Protein AF-X1BYQ6-F1 (afdb_monomer_lite)

Organism: NCBI:txid412755

Foldseek 3Di:
DWDKDKDFPDKDQDCPDPVSPPDIGTDMDIDTPDLPDADPPPPPDHDHDDDLVVLVVCLVVDDDVSVVCNVPPD

Secondary structure (DSSP, 8-state):
-PPEEEEEEEEE---SSTTGGG--EEEEEEEES------S-TTT-------HHHHHHHGGGS-HHHHHHHHHH-

Sequence (74 aa):
RGKLKSKIIGCINDDFDDVGKVHFGIIYLIEIESSDIEVREKSKMEGKLVNKKELLRYKNKMERWSQIMIANLL

Radius of gyration: 14.3 Å; chains: 1; bounding box: 26×25×37 Å

Structure (mmCIF, N/CA/C/O backbone):
data_AF-X1BYQ6-F1
#
_entry.id   AF-X1BYQ6-F1
#
loop_
_atom_site.group_PDB
_atom_site.id
_atom_site.type_symbol
_atom_site.label_atom_id
_atom_site.label_alt_id
_atom_site.label_comp_id
_atom_site.label_asym_id
_atom_site.label_entity_id
_atom_site.label_seq_id
_atom_site.pdbx_PDB_ins_code
_atom_site.Cartn_x
_atom_site.Cartn_y
_atom_site.Cartn_z
_atom_site.occupancy
_atom_site.B_iso_or_equiv
_atom_site.auth_seq_id
_atom_site.auth_comp_id
_atom_site.auth_asym_id
_atom_site.auth_atom_id
_atom_site.pdbx_PDB_model_num
ATOM 1 N N . ARG A 1 1 ? -6.431 -4.716 23.533 1.00 55.62 1 ARG A N 1
ATOM 2 C CA . ARG A 1 1 ? -5.861 -4.836 22.168 1.00 55.62 1 ARG A CA 1
ATOM 3 C C . ARG A 1 1 ? -6.959 -5.435 21.297 1.00 55.62 1 ARG A C 1
ATOM 5 O O . ARG A 1 1 ? -7.369 -6.546 21.602 1.00 55.62 1 ARG A O 1
ATOM 12 N N . GLY A 1 2 ? -7.529 -4.656 20.372 1.00 62.72 2 GLY A N 1
ATOM 13 C CA . GLY A 1 2 ? -8.698 -5.063 19.574 1.00 62.72 2 GLY A CA 1
ATOM 14 C C . GLY A 1 2 ? -8.404 -6.252 18.660 1.00 62.72 2 GLY A C 1
ATOM 15 O O . GLY A 1 2 ? -7.236 -6.581 18.427 1.00 62.72 2 GLY A O 1
ATOM 16 N N . LYS A 1 3 ? -9.449 -6.915 18.161 1.00 76.25 3 LYS A N 1
ATOM 17 C CA . LYS A 1 3 ? -9.274 -7.999 17.188 1.00 76.25 3 LYS A CA 1
ATOM 18 C C . LYS A 1 3 ? -8.863 -7.404 15.843 1.00 76.25 3 LYS A C 1
ATOM 20 O O . LYS A 1 3 ? -9.529 -6.519 15.317 1.00 76.25 3 LYS A O 1
ATOM 25 N N . LEU A 1 4 ? -7.773 -7.922 15.287 1.00 86.69 4 LEU A N 1
ATOM 26 C CA . LEU A 1 4 ? -7.356 -7.658 13.915 1.00 86.69 4 LEU A CA 1
A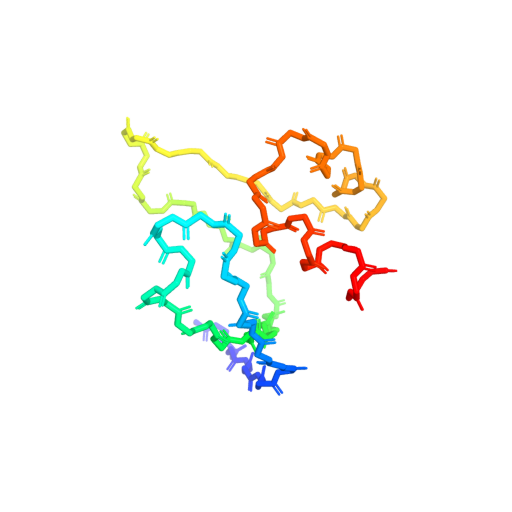TOM 27 C C . LEU A 1 4 ? -7.831 -8.819 13.045 1.00 86.69 4 LEU A C 1
ATOM 29 O O . LEU A 1 4 ? -7.567 -9.979 13.369 1.00 86.69 4 LEU A O 1
ATOM 33 N N . LYS A 1 5 ? -8.518 -8.515 11.946 1.00 93.44 5 LYS A N 1
ATOM 34 C CA . LYS A 1 5 ? -8.830 -9.492 10.899 1.00 93.44 5 LYS A CA 1
ATOM 35 C C . LYS A 1 5 ? -8.002 -9.168 9.667 1.00 93.44 5 LYS A C 1
ATOM 37 O O . LYS A 1 5 ? -7.860 -8.003 9.307 1.00 93.44 5 LYS A O 1
ATOM 42 N N . SER A 1 6 ? -7.461 -10.194 9.024 1.00 94.88 6 SER A N 1
ATOM 43 C CA . SER A 1 6 ? -6.749 -10.052 7.759 1.00 94.88 6 SER A CA 1
ATOM 44 C C . SER A 1 6 ? -7.325 -11.000 6.715 1.00 94.88 6 SER A C 1
ATOM 46 O O . SER A 1 6 ? -7.751 -12.115 7.024 1.00 94.88 6 SER A O 1
ATOM 48 N N . LYS A 1 7 ? -7.350 -10.546 5.464 1.00 96.00 7 LYS A N 1
ATOM 49 C CA . LYS A 1 7 ? -7.773 -11.339 4.309 1.00 96.00 7 LYS A CA 1
ATOM 50 C C . LYS A 1 7 ? -6.831 -11.083 3.142 1.00 96.00 7 LYS A C 1
ATOM 52 O O . LYS A 1 7 ? -6.555 -9.928 2.831 1.00 96.00 7 LYS A O 1
ATOM 57 N N . ILE A 1 8 ? -6.388 -12.142 2.467 1.00 96.50 8 ILE A N 1
ATOM 58 C CA . ILE A 1 8 ? -5.721 -12.007 1.168 1.00 96.50 8 ILE A CA 1
ATOM 59 C C . ILE A 1 8 ? -6.782 -11.639 0.134 1.00 96.50 8 ILE A C 1
ATOM 61 O O . ILE A 1 8 ? -7.784 -12.343 -0.013 1.00 96.50 8 ILE A O 1
ATOM 65 N N . ILE A 1 9 ? -6.574 -10.526 -0.559 1.00 95.75 9 ILE A N 1
ATOM 66 C CA . ILE A 1 9 ? -7.515 -10.004 -1.560 1.00 95.75 9 ILE A CA 1
ATOM 67 C C . ILE A 1 9 ? -6.942 -10.003 -2.979 1.00 95.75 9 ILE A C 1
ATOM 69 O O . ILE A 1 9 ? -7.669 -9.704 -3.919 1.00 95.75 9 ILE A O 1
ATOM 73 N N . GLY A 1 10 ? -5.667 -10.356 -3.146 1.00 95.44 10 GLY A N 1
ATOM 74 C CA . GLY A 1 10 ? -5.037 -10.460 -4.456 1.00 95.44 10 GLY A CA 1
ATOM 75 C C . GLY A 1 10 ? -3.521 -10.594 -4.380 1.00 95.44 10 GLY A C 1
ATOM 76 O O . GLY A 1 10 ? -2.944 -10.761 -3.303 1.00 95.44 10 GLY A O 1
ATOM 77 N N . CYS A 1 11 ? -2.889 -10.490 -5.542 1.00 96.44 11 CYS A N 1
ATOM 78 C CA . CYS A 1 11 ? -1.442 -10.432 -5.700 1.00 96.44 11 CYS A CA 1
ATOM 79 C C . CYS A 1 11 ? -1.058 -9.382 -6.754 1.00 96.44 11 CYS A C 1
ATOM 81 O O . CYS A 1 11 ? -1.895 -8.981 -7.565 1.00 96.44 11 CYS A O 1
ATOM 83 N N . ILE A 1 12 ? 0.193 -8.925 -6.716 1.00 96.56 12 ILE A N 1
ATOM 84 C CA . ILE A 1 12 ? 0.800 -8.031 -7.707 1.00 96.56 12 ILE A CA 1
ATOM 85 C C . ILE A 1 12 ? 2.039 -8.726 -8.258 1.00 96.56 12 ILE A C 1
ATOM 87 O O . ILE A 1 12 ? 2.930 -9.096 -7.496 1.00 96.56 12 ILE A O 1
ATOM 91 N N . ASN A 1 13 ? 2.089 -8.869 -9.579 1.00 96.56 13 ASN A N 1
ATOM 92 C CA . ASN A 1 13 ? 3.280 -9.259 -10.323 1.00 96.56 13 ASN A CA 1
ATOM 93 C C . ASN A 1 13 ? 3.478 -8.225 -11.440 1.00 96.56 13 ASN A C 1
ATOM 95 O O . ASN A 1 13 ? 2.783 -8.284 -12.453 1.00 96.56 13 ASN A O 1
ATOM 99 N N . ASP A 1 14 ? 4.321 -7.220 -11.201 1.00 96.19 14 ASP A N 1
ATOM 100 C CA . ASP A 1 14 ? 4.514 -6.058 -12.083 1.00 96.19 14 ASP A CA 1
ATOM 101 C C . ASP A 1 14 ? 5.995 -5.938 -12.453 1.00 96.19 14 ASP A C 1
ATOM 103 O O . ASP A 1 14 ? 6.786 -5.403 -11.683 1.00 96.19 14 ASP A O 1
ATOM 107 N N . ASP A 1 15 ? 6.355 -6.401 -13.651 1.00 96.81 15 ASP A N 1
ATOM 108 C CA . ASP A 1 15 ? 7.738 -6.444 -14.160 1.00 96.81 15 ASP A CA 1
ATOM 109 C C . ASP A 1 15 ? 8.211 -5.099 -14.755 1.00 96.81 15 ASP A C 1
ATOM 111 O O . ASP A 1 15 ? 9.067 -5.055 -15.643 1.00 96.81 15 ASP A O 1
ATOM 115 N N . PHE A 1 16 ? 7.617 -3.985 -14.315 1.00 96.44 16 PHE A N 1
ATOM 116 C CA . PHE A 1 16 ? 7.820 -2.664 -14.914 1.00 96.44 16 PHE A CA 1
ATOM 117 C C . PHE A 1 16 ? 9.261 -2.149 -14.772 1.00 96.44 16 PHE A C 1
ATOM 119 O O . PHE A 1 16 ? 9.809 -1.587 -15.721 1.00 96.44 16 PHE A O 1
ATOM 126 N N . ASP A 1 17 ? 9.878 -2.346 -13.608 1.00 95.88 17 ASP A N 1
ATOM 127 C CA . ASP A 1 17 ? 11.258 -1.950 -13.322 1.00 95.88 17 ASP A CA 1
ATOM 128 C C . ASP A 1 17 ? 12.081 -3.126 -12.772 1.00 95.88 17 ASP A C 1
ATOM 130 O O . ASP A 1 17 ? 11.582 -4.240 -12.597 1.00 95.88 17 ASP A O 1
ATOM 134 N N . ASP A 1 18 ? 13.374 -2.901 -12.539 1.00 97.81 18 ASP A N 1
ATOM 135 C CA . ASP A 1 18 ? 14.288 -3.956 -12.087 1.00 97.81 18 ASP A CA 1
ATOM 136 C C . ASP A 1 18 ? 13.955 -4.485 -10.686 1.00 97.81 18 ASP A C 1
ATOM 138 O O . ASP A 1 18 ? 14.280 -5.629 -10.373 1.00 97.81 18 ASP A O 1
ATOM 142 N N . VAL A 1 19 ? 13.269 -3.690 -9.859 1.00 95.62 19 VAL A N 1
ATOM 143 C CA . VAL A 1 19 ? 12.777 -4.138 -8.553 1.00 95.62 19 VAL A CA 1
ATOM 144 C C . VAL A 1 19 ? 11.549 -5.022 -8.754 1.00 95.62 19 VAL A C 1
ATOM 146 O O . VAL A 1 19 ? 11.500 -6.128 -8.221 1.00 95.62 19 VAL A O 1
ATOM 149 N N . GLY A 1 20 ? 10.583 -4.582 -9.559 1.00 95.81 20 GLY A N 1
ATOM 150 C CA . GLY A 1 20 ? 9.354 -5.307 -9.864 1.00 95.81 20 GLY A CA 1
ATOM 151 C C . GLY A 1 20 ? 9.601 -6.703 -10.435 1.00 95.81 20 GLY A C 1
ATOM 152 O O . GLY A 1 20 ? 9.026 -7.668 -9.940 1.00 95.81 20 GLY A O 1
ATOM 153 N N . LYS A 1 21 ? 10.563 -6.837 -11.360 1.00 97.44 21 LYS A N 1
ATOM 154 C CA . LYS A 1 21 ? 10.959 -8.118 -11.991 1.00 97.44 21 LYS A CA 1
ATOM 155 C C . LYS A 1 21 ? 11.389 -9.215 -11.016 1.00 97.44 21 LYS A C 1
ATOM 157 O O . LYS A 1 21 ? 11.455 -10.382 -11.395 1.00 97.44 21 LYS A O 1
ATOM 162 N N . VAL A 1 22 ? 11.762 -8.849 -9.790 1.00 97.94 22 VAL A N 1
ATOM 163 C CA . VAL A 1 22 ? 12.238 -9.796 -8.772 1.00 97.94 22 VAL A CA 1
ATOM 164 C C . VAL A 1 22 ? 11.350 -9.837 -7.527 1.00 97.94 22 VAL A C 1
ATOM 166 O O . VAL A 1 22 ? 11.692 -10.524 -6.566 1.00 97.94 22 VAL A O 1
ATOM 169 N N . HIS A 1 23 ? 10.204 -9.147 -7.527 1.00 97.44 23 HIS A N 1
ATOM 170 C CA . HIS A 1 23 ? 9.283 -9.115 -6.392 1.00 97.44 23 HIS A CA 1
ATOM 171 C C . HIS A 1 23 ? 7.871 -9.552 -6.779 1.00 97.44 23 HIS A C 1
ATOM 173 O O . HIS A 1 23 ? 7.238 -8.997 -7.670 1.00 97.44 23 HIS A O 1
ATOM 179 N N . PHE A 1 24 ? 7.332 -10.485 -5.996 1.00 97.56 24 PHE A N 1
ATOM 180 C CA . PHE A 1 24 ? 5.933 -10.889 -6.058 1.00 97.56 24 PHE A CA 1
ATOM 181 C C . PHE A 1 24 ? 5.194 -10.395 -4.809 1.00 97.56 24 PHE A C 1
ATOM 183 O O . PHE A 1 24 ? 5.564 -10.727 -3.681 1.00 97.56 24 PHE A O 1
ATOM 190 N N . GLY A 1 25 ? 4.156 -9.582 -4.997 1.00 96.25 25 GLY A N 1
ATOM 191 C CA . GLY A 1 25 ? 3.382 -8.977 -3.916 1.00 96.25 25 GLY A CA 1
ATOM 192 C C . GLY A 1 25 ? 2.130 -9.778 -3.564 1.00 96.25 25 GLY A C 1
ATOM 193 O O . GLY A 1 25 ? 1.357 -10.142 -4.446 1.00 96.25 25 GLY A O 1
ATOM 194 N N . ILE A 1 26 ? 1.864 -9.983 -2.271 1.00 97.00 26 ILE A N 1
ATOM 195 C CA . ILE A 1 26 ? 0.565 -10.459 -1.765 1.00 97.00 26 ILE A CA 1
ATOM 196 C C . ILE A 1 26 ? -0.170 -9.294 -1.115 1.00 97.00 26 ILE A C 1
ATOM 198 O O . ILE A 1 26 ? 0.370 -8.612 -0.244 1.00 97.00 26 ILE A O 1
ATOM 202 N N . ILE A 1 27 ? -1.424 -9.091 -1.505 1.00 95.69 27 ILE A N 1
ATOM 203 C CA . ILE A 1 27 ? -2.238 -7.990 -1.008 1.00 95.69 27 ILE A CA 1
ATOM 204 C C . ILE A 1 27 ? -3.108 -8.476 0.150 1.00 95.69 27 ILE A C 1
ATOM 206 O O . ILE A 1 27 ? -3.953 -9.359 -0.024 1.00 95.69 27 ILE A O 1
ATOM 210 N N . TYR A 1 28 ? -2.963 -7.828 1.305 1.00 95.25 28 TYR A N 1
ATOM 211 C CA . TYR A 1 28 ? -3.807 -8.044 2.477 1.00 95.25 28 TYR A CA 1
ATOM 212 C C . TYR A 1 28 ? -4.747 -6.860 2.712 1.00 95.25 28 TYR A C 1
ATOM 214 O O . TYR A 1 28 ? -4.315 -5.709 2.738 1.00 95.25 28 TYR A O 1
ATOM 222 N N . LEU A 1 29 ? -6.022 -7.151 2.961 1.00 93.62 29 LEU A N 1
ATOM 223 C CA . LEU A 1 29 ? -6.947 -6.226 3.606 1.00 93.62 29 LEU A 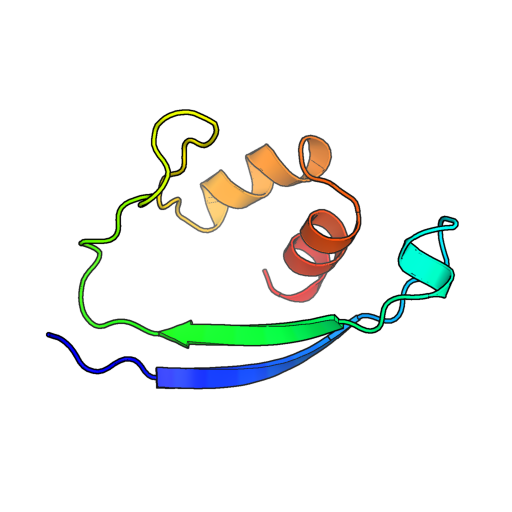CA 1
ATOM 224 C C . LEU A 1 29 ? -6.903 -6.469 5.112 1.00 93.62 29 LEU A C 1
ATOM 226 O O . LEU A 1 29 ? -7.134 -7.595 5.557 1.00 93.62 29 LEU A O 1
ATOM 230 N N . ILE A 1 30 ? -6.610 -5.419 5.876 1.00 92.88 30 ILE A N 1
ATOM 231 C CA . ILE A 1 30 ? -6.596 -5.452 7.337 1.00 92.88 30 ILE A CA 1
ATOM 232 C C . ILE A 1 30 ? -7.800 -4.667 7.848 1.00 92.88 30 ILE A C 1
ATOM 234 O O . ILE A 1 30 ? -7.946 -3.481 7.556 1.00 92.88 30 ILE A O 1
ATOM 238 N N . GLU A 1 31 ? -8.643 -5.332 8.629 1.00 92.31 31 GLU A N 1
ATOM 239 C CA . GLU A 1 31 ? -9.786 -4.734 9.309 1.00 92.31 31 GLU A CA 1
ATOM 240 C C . GLU A 1 31 ? -9.508 -4.662 10.811 1.00 92.31 31 GLU A C 1
ATOM 242 O O . GLU A 1 31 ? -9.060 -5.630 11.437 1.00 92.31 31 GLU A O 1
ATOM 247 N N . ILE A 1 32 ? -9.787 -3.495 11.383 1.00 90.88 32 ILE A N 1
ATOM 248 C CA . ILE A 1 32 ? -9.540 -3.166 12.785 1.00 90.88 32 ILE A CA 1
ATOM 249 C C . ILE A 1 32 ? -10.788 -2.526 13.387 1.00 90.88 32 ILE A C 1
ATOM 251 O O . ILE A 1 32 ? -11.569 -1.878 12.695 1.00 90.88 32 ILE A O 1
ATOM 255 N N . GLU A 1 33 ? -10.949 -2.682 14.694 1.00 90.00 33 GLU A N 1
ATOM 256 C CA . GLU A 1 33 ? -12.117 -2.178 15.428 1.00 90.00 33 GLU A CA 1
ATOM 257 C C . GLU A 1 33 ? -11.980 -0.704 15.858 1.00 90.00 33 GLU A C 1
ATOM 259 O O . GLU A 1 33 ? -12.967 -0.085 16.240 1.00 90.00 33 GLU A O 1
ATOM 264 N N . SER A 1 34 ? -10.770 -0.135 15.809 1.00 89.06 34 SER A N 1
ATOM 265 C CA . SER A 1 34 ? -10.469 1.233 16.252 1.00 89.06 34 SER A CA 1
ATOM 266 C C . SER A 1 34 ? -9.530 1.932 15.275 1.00 89.06 34 SER A C 1
ATOM 268 O O 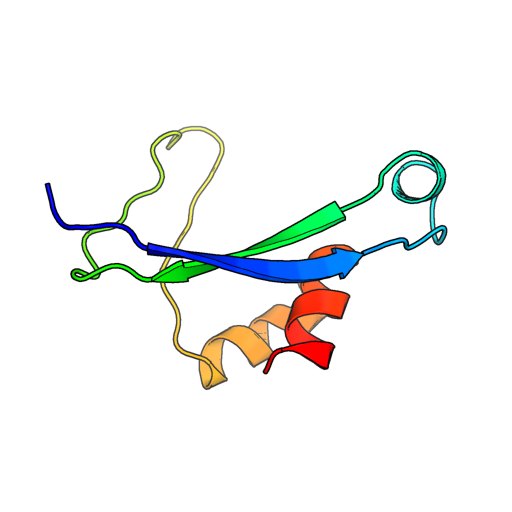. SER A 1 34 ? 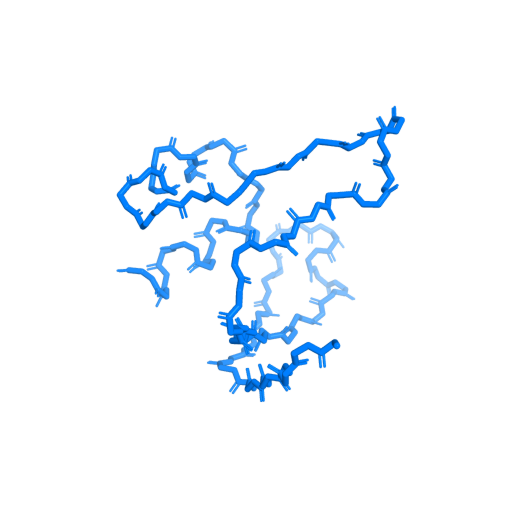-8.614 1.305 14.751 1.00 89.06 34 SER A O 1
ATOM 270 N N . SER A 1 35 ? -9.715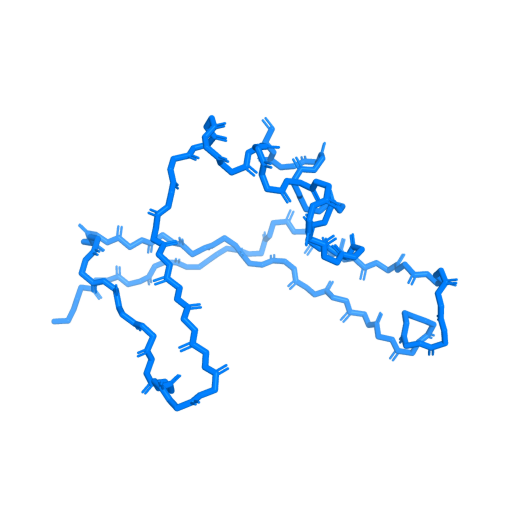 3.239 15.079 1.00 86.44 35 SER A N 1
ATOM 271 C CA . SER A 1 35 ? -8.812 4.100 14.302 1.00 86.44 35 SER A CA 1
ATOM 272 C C . SER A 1 35 ? -7.565 4.548 15.075 1.00 86.44 35 SER A C 1
ATOM 274 O O . SER A 1 35 ? -6.820 5.391 14.582 1.00 86.44 35 SER A O 1
ATOM 276 N N . ASP A 1 36 ? -7.350 4.020 16.280 1.00 88.94 36 ASP A N 1
ATOM 277 C CA . ASP A 1 36 ? -6.160 4.253 17.104 1.00 88.94 36 ASP A CA 1
ATOM 278 C C . ASP A 1 36 ? -4.935 3.524 16.514 1.00 88.94 36 ASP A C 1
ATOM 280 O O . ASP A 1 36 ? -4.501 2.476 16.996 1.00 88.94 36 ASP A O 1
ATOM 284 N N . ILE A 1 37 ? -4.438 4.045 15.387 1.00 88.12 37 ILE A N 1
ATOM 285 C CA . ILE A 1 37 ? -3.228 3.588 14.699 1.00 88.12 37 ILE A CA 1
ATOM 286 C C . ILE A 1 37 ? -2.242 4.745 14.608 1.00 88.12 37 ILE A C 1
ATOM 288 O O . ILE A 1 37 ? -2.587 5.833 14.147 1.00 88.12 37 ILE A O 1
ATOM 292 N N . GLU A 1 38 ? -0.981 4.467 14.929 1.00 89.88 38 GLU A N 1
ATOM 293 C CA . GLU A 1 38 ? 0.125 5.390 14.710 1.00 89.88 38 GLU A CA 1
ATOM 294 C C . GLU A 1 38 ? 1.325 4.719 14.031 1.00 89.88 38 GLU A C 1
ATOM 296 O O . GLU A 1 38 ? 1.544 3.508 14.128 1.00 89.88 38 GLU A O 1
ATOM 301 N N . VAL A 1 39 ? 2.131 5.532 13.345 1.00 92.75 39 VAL A N 1
ATOM 302 C CA . VAL A 1 39 ? 3.423 5.102 12.805 1.00 92.75 39 VAL A CA 1
ATOM 303 C C . VAL A 1 39 ? 4.404 4.915 13.960 1.00 92.75 39 VAL A C 1
ATOM 305 O O . VAL A 1 39 ? 4.672 5.844 14.724 1.00 92.75 39 VAL A O 1
ATOM 308 N N . ARG A 1 40 ? 4.971 3.708 14.071 1.00 93.50 40 ARG A N 1
ATOM 309 C CA . ARG A 1 40 ? 5.939 3.379 15.126 1.00 93.50 40 ARG A CA 1
ATOM 310 C C . ARG A 1 40 ? 7.298 4.052 14.909 1.00 93.50 40 ARG A C 1
ATOM 312 O O . ARG A 1 40 ? 7.926 4.480 15.871 1.00 93.50 40 ARG A O 1
ATOM 319 N N . GLU A 1 41 ? 7.765 4.136 13.663 1.00 95.06 41 GLU A N 1
ATOM 320 C CA . GLU A 1 41 ? 9.045 4.766 13.313 1.00 95.06 41 GLU A CA 1
ATOM 321 C C . GLU A 1 41 ? 8.855 6.242 12.944 1.00 95.06 41 GLU A C 1
ATOM 323 O O . GLU A 1 41 ? 8.601 6.581 11.795 1.00 95.06 41 GLU A O 1
ATOM 328 N N . LYS A 1 42 ? 8.985 7.129 13.935 1.00 94.06 42 LYS A N 1
ATOM 329 C CA . LYS A 1 42 ? 8.691 8.568 13.785 1.00 94.06 42 LYS A CA 1
ATOM 330 C C . LYS A 1 42 ? 9.858 9.409 13.245 1.00 94.06 42 LYS A C 1
ATOM 332 O O . LYS A 1 42 ? 9.683 10.592 12.990 1.00 94.06 42 LYS A O 1
ATOM 337 N N . SER A 1 43 ? 11.054 8.832 13.098 1.00 95.69 43 SER A N 1
ATOM 338 C CA . SER A 1 43 ? 12.255 9.554 12.640 1.00 95.69 43 SER A CA 1
ATOM 339 C C . SER A 1 43 ? 12.386 9.633 11.119 1.00 95.69 43 SER A C 1
ATOM 341 O O . SER A 1 43 ? 12.980 10.578 10.609 1.00 95.69 43 SER A O 1
ATOM 343 N N . LYS A 1 44 ? 11.861 8.637 10.399 1.00 95.19 44 LYS A N 1
ATOM 344 C CA . LYS A 1 44 ? 11.961 8.535 8.935 1.00 95.19 44 LYS A CA 1
ATOM 345 C C . LYS A 1 44 ? 10.615 8.577 8.229 1.00 95.19 44 LYS A C 1
ATOM 347 O O . LYS A 1 44 ? 10.581 8.776 7.019 1.00 95.19 44 LYS A O 1
ATOM 352 N N . MET A 1 45 ? 9.529 8.324 8.955 1.00 94.00 45 MET A N 1
ATOM 353 C CA . MET A 1 45 ? 8.222 8.097 8.362 1.00 94.00 45 MET A CA 1
ATOM 354 C C . MET A 1 45 ? 7.141 8.874 9.097 1.00 94.00 45 MET A C 1
ATOM 356 O O . MET A 1 45 ? 7.120 8.972 10.323 1.00 94.00 45 MET A O 1
ATOM 360 N N . GLU A 1 46 ? 6.197 9.362 8.308 1.00 92.81 46 GLU A N 1
ATOM 361 C CA . GLU A 1 46 ? 4.926 9.897 8.762 1.00 92.81 46 GLU A CA 1
ATOM 362 C C . GLU A 1 46 ? 3.788 9.128 8.091 1.00 92.81 46 GLU A C 1
ATOM 364 O O . GLU A 1 46 ? 3.964 8.473 7.061 1.00 92.81 46 GLU A O 1
ATOM 369 N N . GLY A 1 47 ? 2.603 9.177 8.688 1.00 90.94 47 GLY A N 1
ATOM 370 C CA . GLY A 1 47 ? 1.446 8.475 8.162 1.00 90.94 47 GLY A CA 1
ATOM 371 C C . GLY A 1 47 ? 0.170 8.932 8.840 1.00 90.94 47 GLY A C 1
ATOM 372 O O . GLY A 1 47 ? 0.174 9.355 9.994 1.00 90.94 47 GLY A O 1
ATOM 373 N N . LYS A 1 48 ? -0.932 8.854 8.099 1.00 90.81 48 LYS A N 1
ATOM 374 C CA . LYS A 1 48 ? -2.269 9.171 8.592 1.00 90.81 48 LYS A CA 1
ATOM 375 C C . LYS A 1 48 ? -3.305 8.274 7.934 1.00 90.81 48 LYS A C 1
ATOM 377 O O . LYS A 1 48 ? -3.146 7.875 6.780 1.00 90.81 48 LYS A O 1
ATOM 382 N N . LEU A 1 49 ? -4.388 8.013 8.656 1.00 91.56 49 LEU A N 1
ATOM 383 C CA . LEU A 1 49 ? -5.585 7.418 8.078 1.00 91.56 49 LEU A CA 1
ATOM 384 C C . LEU A 1 49 ? -6.325 8.474 7.252 1.00 91.56 49 LEU A C 1
ATOM 386 O O . LEU A 1 49 ? -6.497 9.611 7.687 1.00 91.56 49 LEU A O 1
ATOM 390 N N . VAL A 1 50 ? -6.749 8.090 6.051 1.00 91.75 50 VAL A N 1
ATOM 391 C CA . VAL A 1 50 ? -7.526 8.934 5.136 1.00 91.75 50 VAL A CA 1
ATOM 392 C C . VAL A 1 50 ? -8.739 8.165 4.644 1.00 91.75 50 VAL A C 1
ATOM 394 O O . VAL A 1 50 ? -8.720 6.937 4.551 1.00 91.75 50 VAL A O 1
ATOM 397 N N . ASN A 1 51 ? -9.805 8.881 4.299 1.00 92.06 51 ASN A N 1
ATOM 398 C CA . ASN A 1 51 ? -10.956 8.243 3.669 1.00 92.06 51 ASN A CA 1
ATOM 399 C C . ASN A 1 51 ? -10.689 7.951 2.177 1.00 92.06 51 ASN A C 1
ATOM 401 O O . ASN A 1 51 ? -9.752 8.477 1.572 1.00 92.06 51 ASN A O 1
ATOM 405 N N . LYS A 1 52 ? -11.555 7.142 1.552 1.00 90.75 52 LYS A N 1
ATOM 406 C CA . LYS A 1 52 ? -11.414 6.743 0.139 1.00 90.75 52 LYS A CA 1
ATOM 407 C C . LYS A 1 52 ? -11.301 7.933 -0.824 1.00 90.75 52 LYS A C 1
ATOM 409 O O . LYS A 1 52 ? -10.482 7.902 -1.737 1.00 90.75 52 LYS A O 1
ATOM 414 N N . LYS A 1 53 ? -12.090 8.995 -0.616 1.00 91.69 53 LYS A N 1
ATOM 415 C CA . LYS A 1 53 ? -12.079 10.182 -1.491 1.00 91.69 53 LYS A CA 1
ATOM 416 C C . LYS A 1 53 ? -10.754 10.935 -1.396 1.00 91.69 53 LYS A C 1
ATOM 418 O O . LYS A 1 53 ? -10.255 11.436 -2.398 1.00 91.69 53 LYS A O 1
ATOM 423 N N . GLU A 1 54 ? -10.190 11.026 -0.197 1.00 93.00 54 GLU A N 1
ATOM 424 C CA . GLU A 1 54 ? -8.884 11.643 0.027 1.00 93.00 54 GLU A CA 1
ATOM 425 C C . GLU A 1 54 ? -7.751 10.803 -0.552 1.00 93.00 54 GLU A C 1
ATOM 427 O O . GLU A 1 54 ? -6.858 11.364 -1.181 1.00 93.00 54 GLU A O 1
ATOM 432 N N . LEU A 1 55 ? -7.806 9.476 -0.408 1.00 92.81 55 LEU A N 1
ATOM 433 C CA . LEU A 1 55 ? -6.786 8.568 -0.933 1.00 92.81 55 LEU A CA 1
ATOM 434 C C . LEU A 1 55 ? -6.587 8.731 -2.448 1.00 92.81 55 LEU A C 1
ATOM 436 O O . LEU A 1 55 ? -5.451 8.781 -2.918 1.00 92.81 55 LEU A O 1
ATOM 440 N N . LEU A 1 56 ? -7.668 8.932 -3.209 1.00 92.31 56 LEU A N 1
ATOM 441 C CA . LEU A 1 56 ? -7.592 9.191 -4.653 1.00 92.31 56 LEU A CA 1
ATOM 442 C C . LEU A 1 56 ? -6.763 10.438 -5.003 1.00 92.31 56 LEU A C 1
ATOM 444 O O . LEU A 1 56 ? -6.102 10.460 -6.039 1.00 92.31 56 LEU A O 1
ATOM 448 N N . ARG A 1 57 ? -6.725 11.451 -4.126 1.00 93.69 57 ARG A N 1
ATOM 449 C CA . ARG A 1 57 ? -5.903 12.661 -4.323 1.00 93.69 57 ARG A CA 1
ATOM 450 C C . ARG A 1 57 ? -4.406 12.372 -4.234 1.00 93.69 57 ARG A C 1
ATOM 452 O O . ARG A 1 57 ? -3.604 13.146 -4.752 1.00 93.69 57 ARG A O 1
ATOM 459 N N . TYR A 1 58 ? -4.028 11.279 -3.576 1.00 92.62 58 TYR A N 1
ATOM 460 C CA . TYR A 1 58 ? -2.641 10.855 -3.438 1.00 92.62 58 TYR A CA 1
ATOM 461 C C . TYR A 1 58 ? -2.187 9.911 -4.547 1.00 92.62 58 TYR A C 1
ATOM 463 O O . TYR A 1 58 ? -0.983 9.745 -4.690 1.00 92.62 58 TYR A O 1
ATOM 471 N N . LYS A 1 59 ? -3.093 9.343 -5.362 1.00 92.81 59 LYS A N 1
ATOM 472 C CA . LYS A 1 59 ? -2.765 8.328 -6.382 1.00 92.81 59 LYS A CA 1
ATOM 473 C C . LYS A 1 59 ? -1.515 8.686 -7.193 1.00 92.81 59 LYS A C 1
ATOM 475 O O . LYS A 1 59 ? -0.557 7.931 -7.195 1.00 92.81 59 LYS A O 1
ATOM 480 N N . ASN A 1 60 ? -1.482 9.873 -7.796 1.00 94.38 60 ASN A N 1
ATOM 481 C CA . ASN A 1 60 ? -0.372 10.292 -8.664 1.00 94.38 60 ASN A CA 1
ATOM 482 C C . ASN A 1 60 ? 0.918 10.669 -7.909 1.00 94.38 60 ASN A C 1
ATOM 484 O O . ASN A 1 60 ? 1.937 10.919 -8.539 1.00 94.38 60 ASN A O 1
ATOM 488 N N . LYS A 1 61 ? 0.872 10.750 -6.575 1.00 94.44 61 LYS A N 1
ATOM 489 C CA . LYS A 1 61 ? 2.034 10.988 -5.704 1.00 94.44 61 LYS A CA 1
ATOM 490 C C . LYS A 1 61 ? 2.608 9.693 -5.127 1.00 94.44 61 LYS A C 1
ATOM 492 O O . LYS A 1 61 ? 3.619 9.741 -4.440 1.00 94.44 61 LYS A O 1
ATOM 497 N N . MET A 1 62 ? 1.930 8.569 -5.344 1.00 93.94 62 MET A N 1
ATOM 498 C CA . MET A 1 62 ? 2.329 7.267 -4.830 1.00 93.94 62 MET A CA 1
ATOM 499 C C . MET A 1 62 ? 3.218 6.539 -5.832 1.00 93.94 62 MET A C 1
ATOM 501 O O . MET A 1 62 ? 3.148 6.790 -7.034 1.00 93.94 62 MET A O 1
ATOM 505 N N . GLU A 1 63 ? 4.004 5.592 -5.337 1.00 93.44 63 GLU A N 1
ATOM 506 C 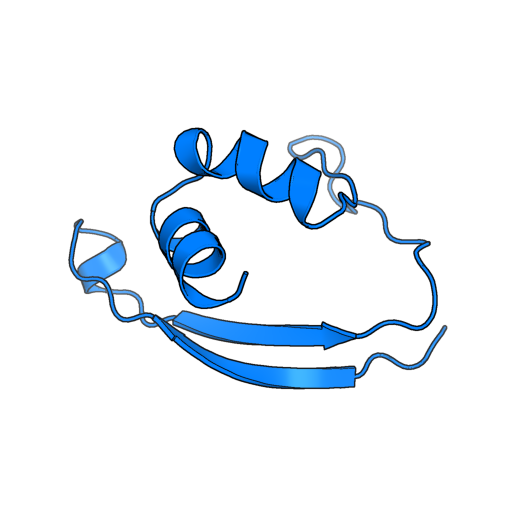CA . GLU A 1 63 ? 4.777 4.682 -6.177 1.00 93.44 63 GLU A CA 1
ATOM 507 C C . GLU A 1 63 ? 3.884 3.657 -6.888 1.00 93.44 63 GLU A C 1
ATOM 509 O O . GLU A 1 63 ? 2.697 3.488 -6.588 1.00 93.44 63 GLU A O 1
ATOM 514 N N . ARG A 1 64 ? 4.479 2.955 -7.850 1.00 94.31 64 ARG A N 1
ATOM 515 C CA . ARG A 1 64 ? 3.810 2.088 -8.820 1.00 94.31 64 ARG A CA 1
ATOM 516 C C . ARG A 1 64 ? 2.835 1.082 -8.200 1.00 94.31 64 ARG A C 1
ATOM 518 O O . ARG A 1 64 ? 1.663 1.068 -8.572 1.00 94.31 64 ARG A O 1
ATOM 525 N N . TRP A 1 65 ? 3.268 0.275 -7.234 1.00 95.88 65 TRP A N 1
ATOM 526 C CA . TRP A 1 65 ? 2.401 -0.745 -6.626 1.00 95.88 65 TRP A CA 1
ATOM 527 C C . TRP A 1 65 ? 1.223 -0.130 -5.863 1.00 95.88 65 TRP A C 1
ATOM 529 O O . TRP A 1 65 ? 0.092 -0.604 -5.970 1.00 95.88 65 TRP A O 1
ATOM 539 N N . SER A 1 66 ? 1.447 0.989 -5.176 1.00 94.81 66 SER A N 1
ATOM 540 C CA . SER A 1 66 ? 0.382 1.760 -4.530 1.00 94.81 66 SER A CA 1
ATOM 541 C C . SER A 1 66 ? -0.605 2.346 -5.551 1.00 94.81 66 SER A C 1
ATOM 543 O O . SER A 1 66 ? -1.810 2.362 -5.303 1.00 94.81 66 SER A O 1
ATOM 545 N N . GLN A 1 67 ? -0.142 2.773 -6.730 1.00 95.69 67 GLN A N 1
ATOM 546 C CA . GLN A 1 67 ? -1.024 3.208 -7.820 1.00 95.69 67 GLN A CA 1
ATOM 547 C C . GLN A 1 67 ? -1.882 2.063 -8.369 1.00 95.69 67 GLN A C 1
ATOM 549 O O . GLN A 1 67 ? -3.080 2.266 -8.583 1.00 95.69 67 GLN A O 1
ATOM 554 N N . ILE A 1 68 ? -1.295 0.875 -8.571 1.00 95.00 68 ILE A N 1
ATOM 555 C CA . ILE A 1 68 ? -2.009 -0.342 -8.998 1.00 95.00 68 ILE A CA 1
ATOM 556 C C . ILE A 1 68 ? -3.104 -0.678 -7.982 1.00 95.00 68 ILE A C 1
ATOM 558 O O . ILE A 1 68 ? -4.259 -0.870 -8.361 1.00 95.00 68 ILE A O 1
ATOM 562 N N . MET A 1 69 ? -2.761 -0.671 -6.694 1.00 93.44 69 MET A N 1
ATOM 563 C CA . MET A 1 69 ? -3.692 -0.904 -5.590 1.00 93.44 69 MET A CA 1
ATOM 564 C C . MET A 1 69 ? -4.872 0.069 -5.608 1.00 93.44 69 MET A C 1
ATOM 566 O O . MET A 1 69 ? -6.028 -0.352 -5.611 1.00 93.44 69 MET A O 1
ATOM 570 N N . ILE A 1 70 ? -4.592 1.373 -5.668 1.00 92.88 70 ILE A N 1
ATOM 571 C CA . ILE A 1 70 ? -5.625 2.417 -5.678 1.00 92.88 70 ILE A CA 1
ATOM 572 C C . ILE A 1 70 ? -6.512 2.316 -6.928 1.00 92.88 70 ILE A C 1
ATOM 574 O O . ILE A 1 70 ? -7.686 2.650 -6.853 1.00 92.88 70 ILE A O 1
ATOM 578 N N . ALA A 1 71 ? -5.981 1.877 -8.073 1.00 92.00 71 ALA A N 1
ATOM 579 C CA . ALA A 1 71 ? -6.746 1.772 -9.316 1.00 92.00 71 ALA A CA 1
ATOM 580 C C . ALA A 1 71 ? -7.675 0.547 -9.390 1.00 92.00 71 ALA A C 1
ATOM 582 O O . ALA A 1 71 ? -8.621 0.583 -10.169 1.00 92.00 71 ALA A O 1
ATOM 583 N N . ASN A 1 72 ? -7.389 -0.524 -8.640 1.00 88.31 72 ASN A N 1
ATOM 584 C CA . ASN A 1 72 ? -8.110 -1.799 -8.749 1.00 88.31 72 ASN A CA 1
ATOM 585 C C . ASN A 1 72 ? -8.995 -2.130 -7.534 1.00 88.31 72 ASN A C 1
ATOM 587 O O . ASN A 1 72 ? -9.864 -2.991 -7.641 1.00 88.31 72 ASN A O 1
ATOM 591 N N . LEU A 1 73 ? -8.769 -1.503 -6.374 1.00 76.69 73 LEU A N 1
ATOM 592 C CA . LEU A 1 73 ? -9.450 -1.853 -5.114 1.00 76.69 73 LEU A CA 1
ATOM 593 C C . LEU A 1 73 ? -10.296 -0.720 -4.514 1.00 76.69 73 LEU A C 1
ATOM 595 O O . LEU A 1 73 ? -10.929 -0.909 -3.469 1.00 76.69 73 LEU A O 1
ATOM 599 N N . LEU A 1 74 ? -10.319 0.444 -5.164 1.00 66.75 74 LEU A N 1
ATOM 600 C CA . LEU A 1 74 ? -11.192 1.578 -4.855 1.00 66.75 74 LEU A CA 1
ATOM 601 C C . LEU A 1 74 ? -12.034 1.944 -6.067 1.00 66.75 74 LEU A C 1
ATOM 603 O O . LEU A 1 74 ? -13.196 2.334 -5.815 1.00 66.75 74 LEU A O 1
#

pLDDT: mean 91.97, std 7.36, range [55.62, 97.94]